Protein AF-A0A397F9E4-F1 (afdb_monomer)

Mean predicted aligned error: 19.77 Å

pLDDT: mean 73.29, std 16.01, range [45.31, 95.25]

Sequence (133 aa):
KPFRGYYSRPFDDEIPEADEASDELSIDCLPSSSFVERVSFPDVDVAYSSTSSPIFRVVDLRRLPNSREKEYLVEHADGLKYWMADSKQAAYRAFVDDFETSRRMDMGLPPLRRSKRYKDLDVEPQTLVHSQF

Solvent-accessible surface area (backbone atoms only — not comparable to full-atom values): 9228 Å² total; per-residue (Å²): 134,84,87,88,75,82,86,78,76,94,66,79,92,72,74,76,82,73,76,82,74,79,76,71,80,50,77,83,77,52,61,97,85,64,86,77,79,85,83,78,76,74,96,64,85,76,72,80,66,85,67,73,63,57,80,66,45,56,78,48,77,48,70,48,94,92,42,97,55,45,30,36,31,36,30,26,70,82,70,50,71,45,82,40,53,58,90,64,31,88,86,47,45,67,44,48,52,52,44,56,22,51,58,26,47,77,70,75,39,79,64,75,82,77,66,84,88,60,70,84,75,76,69,74,80,77,81,80,78,83,80,80,132

Radius of gyration: 30.89 Å; Cα contacts (8 Å, |Δi|>4): 86; chains: 1; bounding box: 65×69×65 Å

Secondary structure (DSSP, 8-state):
----------S-S-------------GGGS-TT---------S-----------EEEEEEEEE-TT-SSEEEEEEETTS-EEEEEGGGGGGTHHHHHHHHHHHHHHTTPPPP---GGGGGG------------

Organism: Aphanomyces astaci (NCBI:txid112090)

Structure (mmCIF, N/CA/C/O backbone):
data_AF-A0A397F9E4-F1
#
_entry.id   AF-A0A397F9E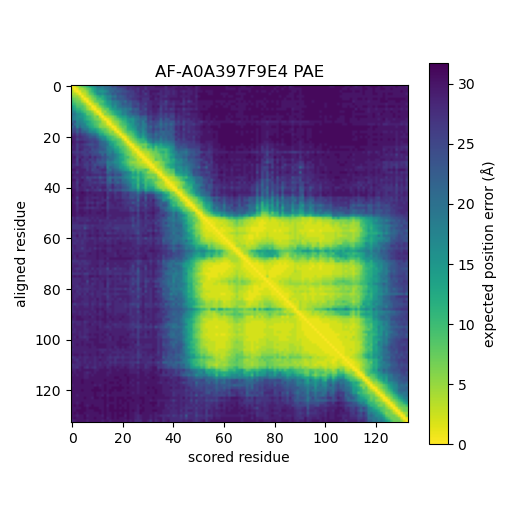4-F1
#
loop_
_atom_site.group_PDB
_atom_site.id
_atom_site.type_symbol
_atom_site.label_atom_id
_atom_site.label_alt_id
_atom_site.label_comp_id
_atom_site.label_asym_id
_atom_site.label_entity_id
_atom_site.label_seq_id
_atom_site.pdbx_PDB_ins_code
_atom_site.Cartn_x
_atom_site.Cartn_y
_atom_site.Cartn_z
_atom_site.occupancy
_atom_site.B_iso_or_equiv
_atom_site.auth_seq_id
_atom_site.auth_comp_id
_atom_site.auth_asym_id
_atom_site.auth_atom_id
_atom_site.pdbx_PDB_model_num
ATOM 1 N N . LYS A 1 1 ? 44.978 37.518 -14.825 1.00 53.22 1 LYS A N 1
ATOM 2 C CA . LYS A 1 1 ? 45.455 37.176 -16.189 1.00 53.22 1 LYS A CA 1
ATOM 3 C C . LYS A 1 1 ? 44.447 36.209 -16.793 1.00 53.22 1 LYS A C 1
ATOM 5 O O . LYS A 1 1 ? 44.353 35.112 -16.257 1.00 53.22 1 LYS A O 1
ATOM 10 N N . PRO A 1 2 ? 43.644 36.603 -17.793 1.00 59.59 2 PRO A N 1
ATOM 11 C CA . PRO A 1 2 ? 42.760 35.654 -18.455 1.00 59.59 2 PRO A CA 1
ATOM 12 C C . PRO A 1 2 ? 43.580 34.715 -19.349 1.00 59.59 2 PRO A C 1
ATOM 14 O O . PRO A 1 2 ? 44.587 35.120 -19.935 1.00 59.59 2 PRO A O 1
ATOM 17 N N . PHE A 1 3 ? 43.169 33.452 -19.397 1.00 62.47 3 PHE A N 1
ATOM 18 C CA . PHE A 1 3 ? 43.767 32.421 -20.237 1.00 62.47 3 PHE A CA 1
ATOM 19 C C . PHE A 1 3 ? 43.545 32.757 -21.720 1.00 62.47 3 PHE A C 1
ATOM 21 O O . PHE A 1 3 ? 42.428 33.064 -22.128 1.00 62.47 3 PHE A O 1
ATOM 28 N N . ARG A 1 4 ? 44.620 32.716 -22.518 1.00 61.25 4 ARG A N 1
ATOM 29 C CA . ARG A 1 4 ? 44.619 32.947 -23.972 1.00 61.25 4 ARG A CA 1
ATOM 30 C C . ARG A 1 4 ? 45.194 31.714 -24.667 1.00 61.25 4 ARG A C 1
ATOM 32 O O . ARG A 1 4 ? 46.277 31.771 -25.238 1.00 61.25 4 ARG A O 1
ATOM 39 N N . GLY A 1 5 ? 44.508 30.586 -24.530 1.00 69.06 5 GLY A N 1
ATOM 40 C CA . GLY A 1 5 ? 44.824 29.359 -25.255 1.00 69.06 5 GLY A CA 1
ATOM 41 C C . GLY A 1 5 ? 43.744 29.064 -26.287 1.00 69.06 5 GLY A C 1
ATOM 42 O O . GLY A 1 5 ? 42.557 29.192 -25.992 1.00 69.06 5 GLY A O 1
ATOM 43 N N . TYR A 1 6 ? 44.162 28.681 -27.489 1.00 68.06 6 TYR A N 1
ATOM 44 C CA . TYR A 1 6 ? 43.286 28.053 -28.470 1.00 68.06 6 TYR A CA 1
ATOM 45 C C . TYR A 1 6 ? 43.157 26.569 -28.111 1.00 68.06 6 TYR A C 1
ATOM 47 O O . TYR A 1 6 ? 44.158 25.925 -27.798 1.00 68.06 6 TYR A O 1
ATOM 55 N N . TYR A 1 7 ? 41.939 26.028 -28.131 1.00 60.69 7 TYR A N 1
ATOM 56 C CA . TYR A 1 7 ? 41.729 24.588 -28.001 1.00 60.69 7 TYR A CA 1
ATOM 57 C C . TYR A 1 7 ? 42.053 23.925 -29.341 1.00 60.69 7 TYR A C 1
ATOM 59 O O . TYR A 1 7 ? 41.200 23.863 -30.223 1.00 60.69 7 TYR A O 1
ATOM 67 N N . SER A 1 8 ? 43.282 23.439 -29.504 1.00 65.25 8 SER A N 1
ATOM 68 C CA . SER A 1 8 ? 43.601 22.495 -30.576 1.00 65.25 8 SER A CA 1
ATOM 69 C C . SER A 1 8 ? 42.974 21.150 -30.213 1.00 65.25 8 SER A C 1
ATOM 71 O O . SER A 1 8 ? 43.369 20.533 -29.223 1.00 65.25 8 SER A O 1
ATOM 73 N N . ARG A 1 9 ? 41.961 20.711 -30.967 1.00 63.09 9 ARG A N 1
ATOM 74 C CA . ARG A 1 9 ? 41.467 19.332 -30.873 1.00 63.09 9 ARG A CA 1
ATOM 75 C C . ARG A 1 9 ? 42.543 18.412 -31.469 1.00 63.09 9 ARG A C 1
ATOM 77 O O . ARG A 1 9 ? 43.033 18.731 -32.547 1.00 63.09 9 ARG A O 1
ATOM 84 N N . PRO A 1 10 ? 42.968 17.344 -30.777 1.00 65.06 10 PRO A N 1
ATOM 85 C CA . PRO A 1 10 ? 44.163 16.588 -31.150 1.00 65.06 10 PRO A CA 1
ATOM 86 C C . PRO A 1 10 ? 43.892 15.421 -32.114 1.00 65.06 10 PRO A C 1
ATOM 88 O O . PRO A 1 10 ? 44.761 14.570 -32.262 1.00 65.06 10 PRO A O 1
ATOM 91 N N . PHE A 1 11 ? 42.715 15.347 -32.735 1.00 62.41 11 PHE A N 1
ATOM 92 C CA . PHE A 1 11 ? 42.362 14.244 -33.625 1.00 62.41 11 PHE A CA 1
ATOM 93 C C . PHE A 1 11 ? 41.862 14.790 -34.956 1.00 62.41 11 PHE A C 1
ATOM 95 O O . PHE A 1 11 ? 41.064 15.728 -34.970 1.00 62.41 11 PHE A O 1
ATOM 102 N N . ASP A 1 12 ? 42.363 14.202 -36.039 1.00 64.56 12 ASP A N 1
ATOM 103 C CA . ASP A 1 12 ? 41.862 14.408 -37.390 1.00 64.56 12 ASP A CA 1
ATOM 104 C C . ASP A 1 12 ? 40.431 13.852 -37.483 1.00 64.56 12 ASP A C 1
ATOM 106 O O . ASP A 1 12 ? 40.168 12.730 -37.051 1.00 64.56 12 ASP A O 1
ATOM 110 N N . ASP A 1 13 ? 39.502 14.635 -38.043 1.00 62.38 13 ASP A N 1
ATOM 111 C CA . ASP A 1 13 ? 38.099 14.241 -38.287 1.00 62.38 13 ASP A CA 1
ATOM 112 C C . ASP A 1 13 ? 37.964 13.221 -39.446 1.00 62.38 13 ASP A C 1
ATOM 114 O O . ASP A 1 13 ? 36.866 12.944 -39.930 1.00 62.38 13 ASP A O 1
ATOM 118 N N . GLU A 1 14 ? 39.079 12.662 -39.920 1.00 65.25 14 GLU A N 1
ATOM 119 C CA . GLU A 1 14 ? 39.122 11.712 -41.025 1.00 65.25 14 GLU A CA 1
ATOM 120 C C . GLU A 1 14 ? 38.954 10.288 -40.479 1.00 65.25 14 GLU A C 1
ATOM 122 O O . GLU A 1 14 ? 39.895 9.622 -40.046 1.00 65.25 14 GLU A O 1
ATOM 127 N N . ILE A 1 15 ? 37.702 9.836 -40.446 1.00 65.31 15 ILE A N 1
ATOM 128 C CA . ILE A 1 15 ? 37.367 8.434 -40.203 1.00 65.31 15 ILE A CA 1
ATOM 129 C C . ILE A 1 15 ? 37.775 7.674 -41.475 1.00 65.31 15 ILE A C 1
ATOM 131 O O . ILE A 1 15 ? 37.254 8.012 -42.539 1.00 65.31 15 ILE A O 1
ATOM 135 N N . PRO A 1 16 ? 38.687 6.684 -41.420 1.00 63.38 16 PRO A N 1
ATOM 136 C CA . PRO A 1 16 ? 38.985 5.878 -42.598 1.00 63.38 16 PRO A CA 1
ATOM 137 C C . PRO A 1 16 ? 37.692 5.203 -43.062 1.00 63.38 16 PRO A C 1
ATOM 139 O O . PRO A 1 16 ? 36.982 4.621 -42.236 1.00 63.38 16 PRO A O 1
ATOM 142 N N . GLU A 1 17 ? 37.377 5.297 -44.359 1.00 64.19 17 GLU A N 1
ATOM 143 C CA . GLU A 1 17 ? 36.324 4.474 -44.953 1.00 64.19 17 GLU A CA 1
ATOM 144 C C . GLU A 1 17 ? 36.662 3.023 -44.623 1.00 64.19 17 GLU A C 1
ATOM 146 O O . GLU A 1 17 ? 37.691 2.489 -45.042 1.00 64.19 17 GLU A O 1
ATOM 151 N N . ALA A 1 18 ? 35.833 2.412 -43.780 1.00 60.91 18 ALA A N 1
ATOM 152 C CA . ALA A 1 18 ? 35.864 0.980 -43.626 1.00 60.91 18 ALA A CA 1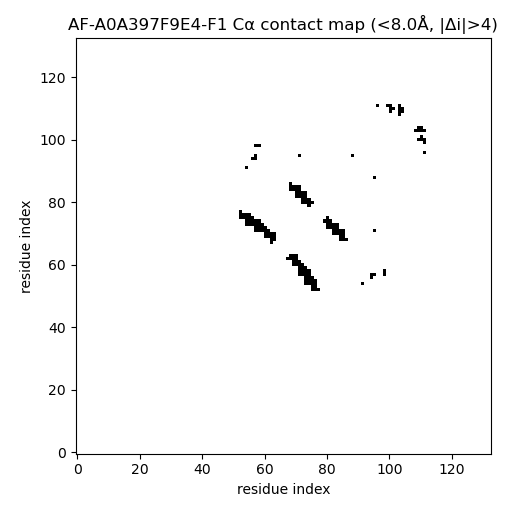
ATOM 153 C C . ALA A 1 18 ? 35.453 0.432 -44.988 1.00 60.91 18 ALA A C 1
ATOM 155 O O . ALA A 1 18 ? 34.299 0.596 -45.383 1.00 60.91 18 ALA A O 1
ATOM 156 N N . ASP A 1 19 ? 36.400 -0.171 -45.709 1.00 58.62 19 ASP A N 1
ATOM 157 C CA . ASP A 1 19 ? 36.050 -1.069 -46.797 1.00 58.62 19 ASP A CA 1
ATOM 158 C C . ASP A 1 19 ? 34.994 -2.013 -46.225 1.00 58.62 19 ASP A C 1
ATOM 160 O O . ASP A 1 19 ? 35.253 -2.730 -45.251 1.00 58.62 19 ASP A O 1
ATOM 164 N N . GLU A 1 20 ? 33.786 -1.964 -46.787 1.00 59.72 20 GLU A N 1
ATOM 165 C CA . GLU A 1 20 ? 32.753 -2.960 -46.550 1.00 59.72 20 GLU A CA 1
ATOM 166 C C . GLU A 1 20 ? 33.262 -4.281 -47.137 1.00 59.72 20 GLU A C 1
ATOM 168 O O . GLU A 1 20 ? 32.827 -4.753 -48.187 1.00 59.72 20 GLU A O 1
ATOM 173 N N . ALA A 1 21 ? 34.230 -4.895 -46.459 1.00 56.59 21 ALA A N 1
ATOM 174 C CA . ALA A 1 21 ? 34.442 -6.316 -46.529 1.00 56.59 21 ALA A CA 1
ATOM 175 C C . ALA A 1 21 ? 33.180 -6.922 -45.926 1.00 56.59 21 ALA A C 1
ATOM 177 O O . ALA A 1 21 ? 33.081 -7.168 -44.723 1.00 56.59 21 ALA A O 1
ATOM 178 N N . SER A 1 22 ? 32.185 -7.097 -46.793 1.00 56.09 22 SER A N 1
ATOM 179 C CA . SER A 1 22 ? 31.103 -8.039 -46.602 1.00 56.09 22 SER A CA 1
ATOM 180 C C . SER A 1 22 ? 31.742 -9.425 -46.542 1.00 56.09 22 SER A C 1
ATOM 182 O O . SER A 1 22 ? 31.749 -10.188 -47.504 1.00 56.09 22 SER A O 1
ATOM 184 N N . ASP A 1 23 ? 32.365 -9.727 -45.404 1.00 58.84 23 ASP A N 1
ATOM 185 C CA . ASP A 1 23 ? 32.660 -11.086 -44.984 1.00 58.84 23 ASP A CA 1
ATOM 186 C C . ASP A 1 23 ? 31.344 -11.635 -44.424 1.00 58.84 23 ASP A C 1
ATOM 188 O O . ASP A 1 23 ? 31.171 -11.896 -43.232 1.00 58.84 23 ASP A O 1
ATOM 192 N N . GLU A 1 24 ? 30.341 -11.702 -45.306 1.00 59.66 24 GLU A N 1
ATOM 193 C CA . GLU A 1 24 ? 29.157 -12.508 -45.092 1.00 59.66 24 GLU A CA 1
ATOM 194 C C . GLU A 1 24 ? 29.662 -13.942 -44.971 1.00 59.66 24 GLU A C 1
ATOM 196 O O . GLU A 1 24 ? 29.877 -14.635 -45.966 1.00 59.66 24 GLU A O 1
ATOM 201 N N . LEU A 1 25 ? 29.900 -14.373 -43.730 1.00 60.62 25 LEU A N 1
ATOM 202 C CA . LEU A 1 25 ? 30.158 -15.763 -43.386 1.00 60.62 25 LEU A CA 1
ATOM 203 C C . LEU A 1 25 ? 28.908 -16.563 -43.758 1.00 60.62 25 LEU A C 1
ATOM 205 O O . LEU A 1 25 ? 28.018 -16.807 -42.940 1.00 60.62 25 LEU A O 1
ATOM 209 N N . SER A 1 26 ? 28.815 -16.904 -45.041 1.00 60.56 26 SER A N 1
ATOM 210 C CA . SER A 1 26 ? 27.729 -17.685 -45.598 1.00 60.56 26 SER A CA 1
ATOM 211 C C . SER A 1 26 ? 27.700 -19.032 -44.888 1.00 60.56 26 SER A C 1
ATOM 213 O O . SER A 1 26 ? 28.734 -19.597 -44.522 1.00 60.56 26 SER A O 1
ATOM 215 N N . ILE A 1 27 ? 26.500 -19.557 -44.666 1.00 61.09 27 ILE A N 1
ATOM 216 C CA . ILE A 1 27 ? 26.316 -20.816 -43.938 1.00 61.09 27 ILE A CA 1
ATOM 217 C C . ILE A 1 27 ? 27.027 -22.001 -44.618 1.00 61.09 27 ILE A C 1
ATOM 219 O O . ILE A 1 27 ? 27.335 -22.995 -43.964 1.00 61.09 27 ILE A O 1
ATOM 223 N N . ASP A 1 28 ? 27.350 -21.853 -45.903 1.00 64.06 28 ASP A N 1
ATOM 224 C CA . ASP A 1 28 ? 28.095 -22.811 -46.719 1.00 64.06 28 ASP A CA 1
ATOM 225 C C . ASP A 1 28 ? 29.584 -22.902 -46.335 1.00 64.06 28 ASP A C 1
ATOM 227 O O . ASP A 1 28 ? 30.257 -23.873 -46.679 1.00 64.06 28 ASP A O 1
ATOM 231 N N . CYS A 1 29 ? 30.101 -21.926 -45.581 1.00 65.38 29 CYS A N 1
ATOM 232 C CA . CYS A 1 29 ? 31.451 -21.947 -45.016 1.00 65.38 29 CYS A CA 1
ATOM 233 C C . CYS A 1 29 ? 31.549 -22.782 -43.725 1.00 65.38 29 CYS A C 1
ATOM 235 O O . CYS A 1 29 ? 32.648 -22.967 -43.197 1.00 65.38 29 CYS A O 1
ATOM 237 N N . LEU A 1 30 ? 30.429 -23.285 -43.191 1.00 65.69 30 LEU A N 1
ATOM 238 C CA . LEU A 1 30 ? 30.444 -24.158 -42.021 1.00 65.69 30 LEU A CA 1
ATOM 239 C C . LEU A 1 30 ? 30.800 -25.597 -42.429 1.00 65.69 30 LEU A C 1
ATOM 241 O O . LEU A 1 30 ? 30.325 -26.096 -43.450 1.00 65.69 30 LEU A O 1
ATOM 245 N N . PRO A 1 31 ? 31.607 -26.318 -41.632 1.00 67.56 31 PRO A N 1
ATOM 246 C CA . PRO A 1 31 ? 31.908 -27.715 -41.921 1.00 67.56 31 PRO A CA 1
ATOM 247 C C . PRO A 1 31 ? 30.613 -28.539 -41.932 1.00 67.56 31 PRO A C 1
ATOM 249 O O . PRO A 1 31 ? 29.759 -28.354 -41.069 1.00 67.56 31 PRO A O 1
ATOM 252 N N . SER A 1 32 ? 30.480 -29.509 -42.844 1.00 64.00 32 SER A N 1
ATOM 253 C CA . SER A 1 32 ? 29.251 -30.316 -43.017 1.00 64.00 32 SER A CA 1
ATOM 254 C C . SER A 1 32 ? 28.835 -31.144 -41.784 1.00 64.00 32 SER A C 1
ATOM 256 O O . SER A 1 32 ? 27.771 -31.751 -41.780 1.00 64.00 32 SER A O 1
ATOM 258 N N . SER A 1 33 ? 29.670 -31.178 -40.738 1.00 61.84 33 SER A N 1
ATOM 259 C CA . SER A 1 33 ? 29.386 -31.782 -39.428 1.00 61.84 33 SER A CA 1
ATOM 260 C C . SER A 1 33 ? 28.809 -30.785 -38.404 1.00 61.84 33 SER A C 1
ATOM 262 O O . SER A 1 33 ? 28.589 -31.151 -37.248 1.00 61.84 33 SER A O 1
ATOM 264 N N . SER A 1 34 ? 28.607 -29.525 -38.789 1.00 58.53 34 SER A N 1
ATOM 265 C CA . SER A 1 34 ? 28.079 -28.463 -37.938 1.00 58.53 34 SER A CA 1
ATOM 266 C C . SER A 1 34 ? 26.553 -28.563 -37.861 1.00 58.53 34 SER A C 1
ATOM 268 O O . SER A 1 34 ? 25.838 -28.102 -38.748 1.00 58.53 34 SER A O 1
ATOM 270 N N . PHE A 1 35 ? 26.033 -29.192 -36.805 1.00 62.66 35 PHE A N 1
ATOM 271 C CA . PHE A 1 35 ? 24.609 -29.132 -36.469 1.00 62.66 35 PHE A CA 1
ATOM 272 C C . PHE A 1 35 ? 24.293 -27.754 -35.872 1.00 62.66 35 PHE A C 1
ATOM 274 O O . PHE A 1 35 ? 24.290 -27.584 -34.655 1.00 62.66 35 PHE A O 1
ATOM 281 N N . VAL A 1 36 ? 24.054 -26.755 -36.724 1.00 61.00 36 VAL A N 1
ATOM 282 C CA . VAL A 1 36 ? 23.523 -25.456 -36.285 1.00 61.00 36 VAL A CA 1
ATOM 283 C C . VAL A 1 36 ? 22.011 -25.479 -36.439 1.00 61.00 36 VAL A C 1
ATOM 285 O O . VAL A 1 36 ? 21.466 -25.251 -37.518 1.00 61.00 36 VAL A O 1
ATOM 288 N N . GLU A 1 37 ? 21.323 -25.779 -35.343 1.00 68.06 37 GLU A N 1
ATOM 289 C CA . GLU A 1 37 ? 19.881 -25.580 -35.242 1.00 68.06 37 GLU A CA 1
ATOM 290 C C . GLU A 1 37 ? 19.591 -24.073 -35.163 1.00 68.06 37 GLU A C 1
ATOM 292 O O . GLU A 1 37 ? 20.077 -23.371 -34.274 1.00 68.06 37 GLU A O 1
ATOM 297 N N . ARG A 1 38 ? 18.818 -23.548 -36.122 1.00 64.94 38 ARG A N 1
ATOM 298 C CA . ARG A 1 38 ? 18.386 -22.144 -36.119 1.00 64.94 38 ARG A CA 1
ATOM 299 C C . ARG A 1 38 ? 17.293 -21.963 -35.063 1.00 64.94 38 ARG A C 1
ATOM 301 O O . ARG A 1 38 ? 16.124 -22.203 -35.344 1.00 64.94 38 ARG A O 1
ATOM 308 N N . VAL A 1 39 ? 17.665 -21.511 -33.868 1.00 63.59 39 VAL A N 1
ATOM 309 C CA . VAL A 1 39 ? 16.703 -21.078 -32.844 1.00 63.59 39 VAL A CA 1
ATOM 310 C C . VAL A 1 39 ? 16.214 -19.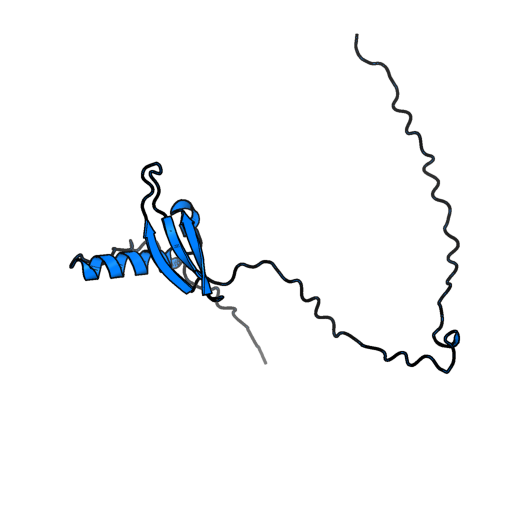675 -33.206 1.00 63.59 39 VAL A C 1
ATOM 312 O O . VAL A 1 39 ? 16.926 -18.691 -33.018 1.00 63.59 39 VAL A O 1
ATOM 315 N N . SER A 1 40 ? 15.010 -19.570 -33.770 1.00 60.72 40 SER A N 1
ATOM 316 C CA . SER A 1 40 ? 14.335 -18.282 -33.946 1.00 60.72 40 SER A CA 1
ATOM 317 C C . SER A 1 40 ? 13.595 -17.932 -32.661 1.00 60.72 40 SER A C 1
ATOM 319 O O . SER A 1 40 ? 12.584 -18.559 -32.338 1.00 60.72 40 SER A O 1
ATOM 321 N N . PHE A 1 41 ? 14.079 -16.928 -31.938 1.00 62.78 41 PHE A N 1
ATOM 322 C CA . PHE A 1 41 ? 13.274 -16.296 -30.903 1.00 62.78 41 PHE A CA 1
ATOM 323 C C . PHE A 1 41 ? 12.212 -15.444 -31.612 1.00 62.78 41 PHE A C 1
ATOM 325 O O . PHE A 1 41 ? 12.586 -14.567 -32.394 1.00 62.78 41 PHE A O 1
ATOM 332 N N . PRO A 1 42 ? 10.904 -15.707 -31.432 1.00 67.06 42 PRO A N 1
ATOM 333 C CA . PRO A 1 42 ? 9.908 -14.717 -31.806 1.00 67.06 42 PRO A CA 1
ATOM 334 C C . PRO A 1 42 ? 10.213 -13.473 -30.979 1.00 67.06 42 PRO A C 1
ATOM 336 O O . PRO A 1 42 ? 10.487 -13.603 -29.788 1.00 67.06 42 PRO A O 1
ATOM 339 N N . ASP A 1 43 ? 10.223 -12.317 -31.630 1.00 60.12 43 ASP A N 1
ATOM 340 C CA . ASP A 1 43 ? 10.505 -11.013 -31.040 1.00 60.12 43 ASP A CA 1
ATOM 341 C C . ASP A 1 43 ? 9.623 -10.776 -29.801 1.00 60.12 43 ASP A C 1
ATOM 343 O O . ASP A 1 43 ? 8.476 -10.338 -29.864 1.00 60.12 43 ASP A O 1
ATOM 347 N N . VAL A 1 44 ? 10.149 -11.200 -28.661 1.00 59.62 44 VAL A N 1
ATOM 348 C CA . VAL A 1 44 ? 9.672 -10.928 -27.319 1.00 59.62 44 VAL A CA 1
ATOM 349 C C . VAL A 1 44 ? 10.947 -10.578 -26.581 1.00 59.62 44 VAL A C 1
ATOM 351 O O . VAL A 1 44 ? 11.487 -11.381 -25.819 1.00 59.62 44 VAL A O 1
ATOM 354 N N . ASP A 1 45 ? 11.462 -9.384 -26.860 1.00 55.22 45 ASP A N 1
ATOM 355 C CA . ASP A 1 45 ? 12.320 -8.680 -25.921 1.00 55.22 45 ASP A CA 1
ATOM 356 C C . ASP A 1 45 ? 11.583 -8.651 -24.573 1.00 55.22 45 ASP A C 1
ATOM 358 O O . ASP A 1 45 ? 10.763 -7.776 -24.283 1.00 55.22 45 ASP A O 1
ATOM 362 N N . VAL A 1 46 ? 11.827 -9.662 -23.735 1.00 61.41 46 VAL A N 1
ATOM 363 C CA . VAL A 1 46 ? 11.427 -9.637 -22.334 1.00 61.41 46 VAL A CA 1
ATOM 364 C C . VAL A 1 46 ? 12.416 -8.706 -21.659 1.00 61.41 46 VAL A C 1
ATOM 366 O O . VAL A 1 46 ? 13.398 -9.118 -21.041 1.00 61.41 46 VAL A O 1
ATOM 369 N N . ALA A 1 47 ? 12.154 -7.409 -21.782 1.00 59.78 47 ALA A N 1
ATOM 370 C CA . ALA A 1 47 ? 12.663 -6.466 -20.818 1.00 59.78 47 ALA A CA 1
ATOM 371 C C . ALA A 1 47 ? 12.060 -6.877 -19.471 1.00 59.78 47 ALA A C 1
ATOM 373 O O . ALA A 1 47 ? 10.858 -6.732 -19.245 1.00 59.78 47 ALA A O 1
ATOM 374 N N . TYR A 1 48 ? 12.888 -7.403 -18.567 1.00 48.38 48 TYR A N 1
ATOM 375 C CA . TYR A 1 48 ? 12.548 -7.423 -17.151 1.00 48.38 48 TYR A CA 1
ATOM 376 C C . TYR A 1 48 ? 12.480 -5.965 -16.706 1.00 48.38 48 TYR A C 1
ATOM 378 O O . TYR A 1 48 ? 13.448 -5.404 -16.192 1.00 48.38 48 TYR A O 1
ATOM 386 N N . SER A 1 49 ? 11.345 -5.312 -16.954 1.00 55.53 49 SER A N 1
ATOM 387 C CA . SER A 1 49 ? 11.045 -4.070 -16.280 1.00 55.53 49 SER A CA 1
ATOM 388 C C . SER A 1 49 ? 11.065 -4.415 -14.802 1.00 55.53 49 SER A C 1
ATOM 390 O O . SER A 1 49 ? 10.311 -5.276 -14.348 1.00 55.53 49 SER A O 1
ATOM 392 N N . SER A 1 50 ? 11.936 -3.766 -14.041 1.00 56.16 50 SER A N 1
ATOM 393 C CA . SER A 1 50 ? 11.977 -3.829 -12.580 1.00 56.16 50 SER A CA 1
ATOM 394 C C . SER A 1 50 ? 10.736 -3.170 -11.955 1.00 56.16 50 SER A C 1
ATOM 396 O O . SER A 1 50 ? 10.816 -2.483 -10.938 1.00 56.16 50 SER A O 1
ATOM 398 N N . THR A 1 51 ? 9.570 -3.346 -12.579 1.00 56.34 51 THR A N 1
ATOM 399 C CA . THR A 1 51 ? 8.269 -3.004 -12.035 1.00 56.34 51 THR A CA 1
ATOM 400 C C . THR A 1 51 ? 8.125 -3.788 -10.747 1.00 56.34 51 THR A C 1
ATOM 402 O O . THR A 1 51 ? 8.057 -5.017 -10.773 1.00 56.34 51 THR A O 1
ATOM 405 N N . SER A 1 52 ? 8.140 -3.083 -9.615 1.00 71.31 52 SER A N 1
ATOM 406 C CA . SER A 1 52 ? 7.882 -3.711 -8.327 1.00 71.31 52 SER A CA 1
ATOM 407 C C . SER A 1 52 ? 6.549 -4.443 -8.412 1.00 71.31 52 SER A C 1
ATOM 409 O O . SER A 1 52 ? 5.571 -3.853 -8.883 1.00 71.31 52 SER A O 1
ATOM 411 N N . SER A 1 53 ? 6.509 -5.691 -7.952 1.00 83.12 53 SER A N 1
ATOM 412 C CA . SER A 1 53 ? 5.282 -6.480 -7.850 1.00 83.12 53 SER A CA 1
ATOM 413 C C . SER A 1 53 ? 4.148 -5.637 -7.255 1.00 83.12 53 SER A C 1
ATOM 415 O O . SER A 1 53 ? 4.408 -4.802 -6.381 1.00 83.12 53 SER A O 1
ATOM 417 N N . PRO A 1 54 ? 2.892 -5.803 -7.698 1.00 87.12 54 PRO A N 1
ATOM 418 C CA . PRO A 1 54 ? 1.793 -5.004 -7.175 1.00 87.12 54 PRO A CA 1
ATOM 419 C C . PRO A 1 54 ? 1.628 -5.230 -5.670 1.00 87.12 54 PRO A C 1
ATOM 421 O O . PRO A 1 54 ? 1.966 -6.288 -5.131 1.00 87.12 54 PRO A O 1
ATOM 424 N N . ILE A 1 55 ? 1.112 -4.214 -4.986 1.00 90.00 55 ILE A N 1
ATOM 425 C CA . ILE A 1 55 ? 0.860 -4.278 -3.547 1.00 90.00 55 ILE A CA 1
ATOM 426 C C . ILE A 1 55 ? -0.353 -5.173 -3.296 1.00 90.00 55 ILE A C 1
ATOM 428 O O . ILE A 1 55 ? -1.397 -5.004 -3.920 1.00 90.00 55 ILE A O 1
ATOM 432 N N . PHE A 1 56 ? -0.198 -6.123 -2.377 1.00 91.88 56 PHE A N 1
ATOM 433 C CA . PHE A 1 56 ? -1.243 -7.056 -1.974 1.00 91.88 56 PHE A CA 1
ATOM 434 C C . PHE A 1 56 ? -2.034 -6.526 -0.772 1.00 91.88 56 PHE A C 1
ATOM 436 O O . PHE A 1 56 ? -3.261 -6.480 -0.820 1.00 91.88 56 PHE A O 1
ATOM 443 N N . ARG A 1 57 ? -1.350 -6.108 0.307 1.00 92.62 57 ARG A N 1
ATOM 444 C CA . ARG A 1 57 ? -1.987 -5.505 1.496 1.00 92.62 57 ARG A CA 1
ATOM 445 C C . ARG A 1 57 ? -0.992 -4.806 2.420 1.00 92.62 57 ARG A C 1
ATOM 447 O O . ARG A 1 57 ? 0.215 -5.024 2.343 1.00 92.62 57 ARG A O 1
ATOM 454 N N . VAL A 1 58 ? -1.521 -4.034 3.367 1.00 94.75 58 VAL A N 1
ATOM 455 C CA . VAL A 1 58 ? -0.773 -3.546 4.534 1.00 94.75 58 VAL A CA 1
ATOM 456 C C . VAL A 1 58 ? -0.951 -4.532 5.686 1.00 94.75 58 VAL A C 1
ATOM 458 O O . VAL A 1 58 ? -2.072 -4.905 6.025 1.00 94.75 58 VAL A O 1
ATOM 461 N N . VAL A 1 59 ? 0.162 -4.972 6.266 1.00 95.06 59 VAL A N 1
ATOM 462 C CA . VAL A 1 59 ? 0.207 -6.015 7.301 1.00 95.06 59 VAL A CA 1
ATOM 463 C C . VAL A 1 59 ? 0.342 -5.418 8.695 1.00 95.06 59 VAL A C 1
ATOM 465 O O . VAL A 1 59 ? -0.270 -5.914 9.636 1.00 95.06 59 VAL A O 1
ATOM 468 N N . ASP A 1 60 ? 1.155 -4.373 8.837 1.00 95.25 60 ASP A N 1
ATOM 469 C CA . ASP A 1 60 ? 1.500 -3.822 10.145 1.00 95.25 60 ASP A CA 1
ATOM 470 C C . ASP A 1 60 ? 1.824 -2.325 10.072 1.00 95.25 60 ASP A C 1
ATOM 472 O O . ASP A 1 60 ? 2.035 -1.758 8.997 1.00 95.25 60 ASP A O 1
ATOM 476 N N . LEU A 1 61 ? 1.868 -1.684 11.237 1.00 94.00 61 LEU A N 1
ATOM 477 C CA . LEU A 1 61 ? 2.144 -0.271 11.424 1.00 94.00 61 LEU A CA 1
ATOM 478 C C . LEU A 1 61 ? 3.092 -0.062 12.601 1.00 94.00 61 LEU A C 1
ATOM 480 O O . LEU A 1 61 ? 2.762 -0.379 13.744 1.00 94.00 61 LEU A O 1
ATOM 484 N N . ARG A 1 62 ? 4.211 0.620 12.350 1.00 93.88 62 ARG A N 1
ATOM 485 C CA . ARG A 1 62 ? 5.137 1.055 13.400 1.00 93.88 62 ARG A CA 1
ATOM 486 C C . ARG A 1 62 ? 5.331 2.564 13.403 1.00 93.88 62 ARG A C 1
ATOM 488 O O . ARG A 1 62 ? 5.192 3.244 12.388 1.00 93.88 62 ARG A O 1
ATOM 495 N N . ARG A 1 63 ? 5.682 3.096 14.573 1.00 91.19 63 ARG A N 1
ATOM 496 C CA . ARG A 1 63 ? 6.175 4.470 14.737 1.00 91.19 63 ARG A CA 1
ATOM 497 C C . ARG A 1 63 ? 7.590 4.397 15.273 1.00 91.19 63 ARG A C 1
ATOM 499 O O . ARG A 1 63 ? 7.797 3.855 16.356 1.00 91.19 63 ARG A O 1
ATOM 506 N N . LEU A 1 64 ? 8.552 4.910 14.513 1.00 86.62 64 LEU A N 1
ATOM 507 C CA . LEU A 1 64 ? 9.934 4.966 14.975 1.00 86.62 64 LEU A CA 1
ATOM 508 C C . LEU A 1 64 ? 10.070 6.065 16.039 1.00 86.62 64 LEU A C 1
ATOM 510 O O . LEU A 1 64 ? 9.545 7.155 15.839 1.00 86.62 64 LEU A O 1
ATOM 514 N N . PRO A 1 65 ? 10.806 5.835 17.139 1.00 83.38 65 PRO A N 1
ATOM 515 C CA . PRO A 1 65 ? 10.962 6.829 18.206 1.00 83.38 65 PRO A CA 1
ATOM 516 C C . PRO A 1 65 ? 11.635 8.125 17.726 1.00 83.38 65 PRO A C 1
ATOM 518 O O . PRO A 1 65 ? 11.356 9.196 18.255 1.00 83.38 65 PRO A O 1
ATOM 521 N N . ASN A 1 66 ? 12.469 8.033 16.686 1.00 82.38 66 ASN A N 1
ATOM 522 C CA . ASN A 1 66 ? 13.212 9.160 16.117 1.00 82.38 66 ASN A CA 1
ATOM 523 C C . ASN A 1 66 ? 12.569 9.728 14.842 1.00 82.38 66 ASN A C 1
ATOM 525 O O . ASN A 1 66 ? 13.128 10.637 14.233 1.00 82.38 66 ASN A O 1
ATOM 529 N N . SER A 1 67 ? 11.421 9.191 14.415 1.00 79.75 67 SER A N 1
ATOM 530 C CA . SER A 1 67 ? 10.706 9.667 13.233 1.00 79.75 67 SER A CA 1
ATOM 531 C C . SER A 1 67 ? 9.323 10.159 13.627 1.00 79.75 67 SER A C 1
ATOM 533 O O . SER A 1 67 ? 8.568 9.483 14.321 1.00 79.75 67 SER A O 1
ATOM 535 N N . ARG A 1 68 ? 8.959 11.348 13.146 1.00 82.38 68 ARG A N 1
ATOM 536 C CA . ARG A 1 68 ? 7.580 11.843 13.261 1.00 82.38 68 ARG A CA 1
ATOM 537 C C . ARG A 1 68 ? 6.622 11.041 12.374 1.00 82.38 68 ARG A C 1
ATOM 539 O O . ARG A 1 68 ? 5.410 11.071 12.580 1.00 82.38 68 ARG A O 1
ATOM 546 N N . GLU A 1 69 ? 7.170 10.356 11.382 1.00 88.56 69 GLU A N 1
ATOM 547 C CA . GLU A 1 69 ? 6.436 9.640 10.360 1.00 88.56 69 GLU A CA 1
ATOM 548 C C . GLU A 1 69 ? 6.151 8.196 10.782 1.00 88.56 69 GLU A C 1
ATOM 550 O O . GLU A 1 69 ? 6.961 7.539 11.441 1.00 88.56 69 GLU A O 1
ATOM 555 N N . LYS A 1 70 ? 4.968 7.705 10.411 1.00 90.88 70 LYS A N 1
ATOM 556 C CA . LYS A 1 70 ? 4.608 6.301 10.583 1.00 90.88 70 LYS A CA 1
ATOM 557 C C . LYS A 1 70 ? 5.180 5.483 9.423 1.00 90.88 70 LYS A C 1
ATOM 559 O O . LYS A 1 70 ? 5.279 5.978 8.303 1.00 90.88 70 LYS A O 1
ATOM 564 N N . GLU A 1 71 ? 5.479 4.217 9.670 1.00 94.06 71 GLU A N 1
ATOM 565 C CA . GLU A 1 71 ? 5.853 3.274 8.618 1.00 94.06 71 GLU A CA 1
ATOM 566 C C . GLU A 1 71 ? 4.875 2.105 8.595 1.00 94.06 71 GLU A C 1
ATOM 568 O O . GLU A 1 71 ? 4.523 1.550 9.639 1.00 94.06 71 GLU A O 1
ATOM 573 N N . TYR A 1 72 ? 4.456 1.734 7.392 1.00 93.62 72 TYR A N 1
ATOM 574 C CA . TYR A 1 72 ? 3.536 0.637 7.132 1.00 93.62 72 TYR A CA 1
ATOM 575 C C . TYR A 1 72 ? 4.317 -0.531 6.542 1.00 93.62 72 TYR A C 1
ATOM 577 O O . TYR A 1 72 ? 5.113 -0.342 5.624 1.00 93.62 72 TYR A O 1
ATOM 585 N N . LEU A 1 73 ? 4.102 -1.734 7.063 1.00 95.19 73 LEU A N 1
ATOM 586 C CA . LEU A 1 73 ? 4.635 -2.953 6.470 1.00 95.19 73 LEU A CA 1
ATOM 587 C C . LEU A 1 73 ? 3.727 -3.354 5.311 1.00 95.19 73 LEU A C 1
ATOM 589 O O . LEU A 1 73 ? 2.584 -3.754 5.528 1.00 95.19 73 LEU A O 1
ATOM 593 N N . VAL A 1 74 ? 4.233 -3.229 4.092 1.00 94.38 74 VAL A N 1
ATOM 594 C CA . VAL A 1 74 ? 3.499 -3.520 2.860 1.00 94.38 74 VAL A CA 1
ATOM 595 C C . VAL A 1 74 ? 3.932 -4.882 2.336 1.00 94.38 74 VAL A C 1
ATOM 597 O O . VAL A 1 74 ? 5.124 -5.129 2.175 1.00 94.38 74 VAL A O 1
ATOM 600 N N . GLU A 1 75 ? 2.964 -5.763 2.097 1.00 94.06 75 GLU A N 1
ATOM 601 C CA . GLU A 1 75 ? 3.146 -7.053 1.431 1.00 94.06 75 GLU A CA 1
ATOM 602 C C . GLU A 1 75 ? 2.808 -6.902 -0.050 1.00 94.06 75 GLU A C 1
ATOM 604 O O . GLU A 1 75 ? 1.754 -6.368 -0.403 1.00 94.06 75 GLU A O 1
ATOM 609 N N . HIS A 1 76 ? 3.708 -7.371 -0.904 1.00 92.25 76 HIS A N 1
ATOM 610 C CA . HIS A 1 76 ? 3.553 -7.404 -2.350 1.00 92.25 76 HIS A CA 1
ATOM 611 C C . HIS A 1 76 ? 3.049 -8.779 -2.812 1.00 92.25 76 HIS A C 1
ATOM 613 O O . HIS A 1 76 ? 3.075 -9.756 -2.062 1.00 92.25 76 HIS A O 1
ATOM 619 N N . ALA A 1 77 ? 2.562 -8.862 -4.050 1.00 90.94 77 ALA A N 1
ATOM 620 C CA . ALA A 1 77 ? 2.011 -10.094 -4.621 1.00 90.94 77 ALA A CA 1
ATOM 621 C C . ALA A 1 77 ? 3.047 -11.224 -4.785 1.00 90.94 77 ALA A C 1
ATOM 623 O O . ALA A 1 77 ? 2.676 -12.392 -4.843 1.00 90.94 77 ALA A O 1
ATOM 624 N N . ASP A 1 78 ? 4.336 -10.888 -4.814 1.00 91.00 78 ASP A N 1
ATOM 625 C CA . ASP A 1 78 ? 5.454 -11.840 -4.767 1.00 91.00 78 ASP A CA 1
ATOM 626 C C . ASP A 1 78 ? 5.726 -12.390 -3.351 1.00 91.00 78 ASP A C 1
ATOM 628 O O . ASP A 1 78 ? 6.630 -13.201 -3.156 1.00 91.00 78 ASP A O 1
ATOM 632 N N . GLY A 1 79 ? 4.950 -11.956 -2.352 1.00 90.38 79 GLY A N 1
ATOM 633 C CA . GLY A 1 79 ? 5.103 -12.328 -0.949 1.00 90.38 79 GLY A CA 1
ATOM 634 C C . GLY A 1 79 ? 6.199 -11.552 -0.213 1.00 90.38 79 GLY A C 1
ATOM 635 O O . GLY A 1 79 ? 6.385 -11.760 0.991 1.00 90.38 79 GLY A O 1
ATOM 636 N N . LEU A 1 80 ? 6.914 -10.647 -0.890 1.00 92.44 80 LEU A N 1
ATOM 637 C CA . LEU A 1 80 ? 7.932 -9.810 -0.266 1.00 92.44 80 LEU A CA 1
ATOM 638 C C . LEU A 1 80 ? 7.282 -8.708 0.572 1.00 92.44 80 LEU A C 1
ATOM 640 O O . LEU A 1 80 ? 6.199 -8.202 0.265 1.00 92.44 80 LEU A O 1
ATOM 644 N N . LYS A 1 81 ? 7.947 -8.348 1.675 1.00 94.56 81 LYS A N 1
ATOM 645 C CA . LYS A 1 81 ? 7.432 -7.398 2.667 1.00 94.56 81 LYS A CA 1
ATOM 646 C C . LYS A 1 81 ? 8.445 -6.307 2.951 1.00 94.56 81 LYS A C 1
ATOM 648 O O . LYS A 1 81 ? 9.580 -6.603 3.322 1.00 94.56 81 LYS A O 1
ATOM 653 N N . TYR A 1 82 ? 8.011 -5.055 2.851 1.00 91.81 82 TYR A N 1
ATOM 654 C CA . TYR A 1 82 ? 8.874 -3.893 3.051 1.00 91.81 82 TYR A CA 1
ATOM 655 C C . TYR A 1 82 ? 8.213 -2.841 3.938 1.00 91.81 82 TYR A C 1
ATOM 657 O O . TYR A 1 82 ? 7.010 -2.602 3.858 1.00 91.81 82 TYR A O 1
ATOM 665 N N . TRP A 1 83 ? 9.016 -2.189 4.781 1.00 93.62 83 TRP A N 1
ATOM 666 C CA . TRP A 1 83 ? 8.575 -1.016 5.533 1.00 93.62 83 TRP A CA 1
ATOM 667 C C . TRP A 1 83 ? 8.566 0.206 4.618 1.00 93.62 83 TRP A C 1
ATOM 669 O O . TRP A 1 83 ? 9.590 0.569 4.040 1.00 93.62 83 TRP A O 1
ATOM 679 N N . MET A 1 84 ? 7.403 0.836 4.497 1.00 90.81 84 MET A N 1
ATOM 680 C CA . MET A 1 84 ? 7.159 1.982 3.631 1.00 90.81 84 MET A CA 1
ATOM 681 C C . MET A 1 84 ? 6.688 3.177 4.459 1.00 90.81 84 MET A C 1
ATOM 683 O O . MET A 1 84 ? 5.747 3.081 5.249 1.00 90.81 84 MET A O 1
ATOM 687 N N . ALA A 1 85 ? 7.362 4.307 4.274 1.00 90.00 85 ALA A N 1
ATOM 688 C CA . ALA A 1 85 ? 7.061 5.551 4.968 1.00 90.00 85 ALA A CA 1
ATOM 689 C C . ALA A 1 85 ? 5.723 6.152 4.492 1.00 90.00 85 ALA A C 1
ATOM 691 O O . ALA A 1 85 ? 5.395 6.074 3.308 1.00 90.00 85 ALA A O 1
ATOM 692 N N . ASP A 1 86 ? 4.959 6.759 5.404 1.00 86.50 86 ASP A N 1
ATOM 693 C CA . ASP A 1 86 ? 3.654 7.404 5.155 1.00 86.50 86 ASP A CA 1
ATOM 694 C C . ASP A 1 86 ? 3.669 8.375 3.944 1.00 86.50 86 ASP A C 1
ATOM 696 O O . ASP A 1 86 ? 2.761 8.404 3.123 1.00 86.50 86 ASP A O 1
ATOM 700 N N . SER A 1 87 ? 4.766 9.095 3.738 1.00 85.00 87 SER A N 1
ATOM 701 C CA . SER A 1 87 ? 5.030 10.028 2.636 1.00 85.00 87 SER A CA 1
ATOM 702 C C . SER A 1 87 ? 4.958 9.390 1.251 1.00 85.00 87 SER A C 1
ATOM 704 O O . SER A 1 87 ? 4.657 10.081 0.277 1.00 85.00 87 SER A O 1
ATOM 706 N N . LYS A 1 88 ? 5.188 8.077 1.139 1.00 81.44 88 LYS A N 1
ATOM 707 C CA . LYS A 1 88 ? 5.095 7.330 -0.124 1.00 81.44 88 LYS A CA 1
ATOM 708 C C . LYS A 1 88 ? 3.689 6.784 -0.400 1.00 81.44 88 LYS A C 1
ATOM 710 O O . LYS A 1 88 ? 3.488 6.137 -1.425 1.00 81.44 88 LYS A O 1
ATOM 715 N N . GLN A 1 89 ? 2.701 7.078 0.453 1.00 75.81 89 GLN A N 1
ATOM 716 C CA . GLN A 1 89 ? 1.335 6.545 0.362 1.00 75.81 89 GLN A CA 1
ATOM 717 C C . GLN A 1 89 ? 0.588 6.842 -0.929 1.00 75.81 89 GLN A C 1
ATOM 719 O O . GLN A 1 89 ? -0.396 6.160 -1.195 1.00 75.81 89 GLN A O 1
ATOM 724 N N . ALA A 1 90 ? 1.002 7.824 -1.734 1.00 79.19 90 ALA A N 1
ATOM 725 C CA . ALA A 1 90 ? 0.294 8.160 -2.970 1.00 79.19 90 ALA A CA 1
ATOM 726 C C . ALA A 1 90 ? 0.042 6.928 -3.865 1.00 79.19 90 ALA A C 1
ATOM 728 O O . ALA A 1 90 ? -1.019 6.837 -4.471 1.00 79.19 90 ALA A O 1
ATOM 729 N N . ALA A 1 91 ? 0.959 5.954 -3.869 1.00 76.88 91 ALA A N 1
ATOM 730 C CA . ALA A 1 91 ? 0.833 4.725 -4.653 1.00 76.88 91 ALA A CA 1
ATOM 731 C C . ALA A 1 91 ? -0.040 3.625 -4.009 1.00 76.88 91 ALA A C 1
ATOM 733 O O . ALA A 1 91 ? -0.411 2.675 -4.689 1.00 76.88 91 ALA A O 1
ATOM 734 N N . TYR A 1 92 ? -0.356 3.704 -2.711 1.00 83.69 92 TYR A N 1
ATOM 735 C CA . TYR A 1 92 ? -1.013 2.609 -1.970 1.00 83.69 92 TYR A CA 1
ATOM 736 C C . TYR A 1 92 ? -1.994 3.075 -0.892 1.00 83.69 92 TYR A C 1
ATOM 738 O O . TYR A 1 92 ? -2.309 2.351 0.054 1.00 83.69 92 TYR A O 1
ATOM 746 N N . ARG A 1 93 ? -2.511 4.294 -1.046 1.00 87.56 93 ARG A N 1
ATOM 747 C CA . ARG A 1 93 ? -3.388 4.946 -0.074 1.00 87.56 93 ARG A CA 1
ATOM 748 C C . ARG A 1 93 ? -4.648 4.140 0.228 1.00 87.56 93 ARG A C 1
ATOM 750 O O . ARG A 1 93 ? -5.052 4.099 1.381 1.00 87.56 93 ARG A O 1
ATOM 757 N N . ALA A 1 94 ? -5.236 3.486 -0.776 1.00 88.50 94 ALA A N 1
ATOM 758 C CA . ALA A 1 94 ? -6.415 2.639 -0.585 1.00 88.50 94 ALA A CA 1
ATOM 759 C C . ALA A 1 94 ? -6.146 1.523 0.441 1.00 88.50 94 ALA A C 1
ATOM 761 O O . ALA A 1 94 ? -6.893 1.376 1.403 1.00 88.50 94 ALA A O 1
ATOM 762 N N . PHE A 1 95 ? -5.009 0.831 0.314 1.00 90.69 95 PHE A N 1
ATOM 763 C CA . PHE A 1 95 ? -4.610 -0.225 1.247 1.00 90.69 95 PHE A CA 1
ATOM 764 C C . PHE A 1 95 ? -4.346 0.304 2.664 1.00 90.69 95 PHE A C 1
ATOM 766 O O . PHE A 1 95 ? -4.631 -0.387 3.641 1.00 90.69 95 PHE A O 1
ATOM 773 N N . VAL A 1 96 ? -3.816 1.526 2.794 1.00 91.56 96 VAL A N 1
ATOM 774 C CA . VAL A 1 96 ? -3.647 2.171 4.108 1.00 91.56 96 VAL A CA 1
ATOM 775 C C . VAL A 1 96 ? -4.989 2.550 4.722 1.00 91.56 96 VAL A C 1
ATOM 777 O O . VAL A 1 96 ? -5.200 2.284 5.905 1.00 91.56 96 VAL A O 1
ATOM 780 N N . ASP A 1 97 ? -5.889 3.152 3.944 1.00 90.69 97 ASP A N 1
ATOM 781 C CA . ASP A 1 97 ? -7.217 3.560 4.406 1.00 90.69 97 ASP A CA 1
ATOM 782 C C . ASP A 1 97 ? -8.010 2.338 4.911 1.00 90.69 97 ASP A C 1
ATOM 784 O O . ASP A 1 97 ? -8.616 2.401 5.987 1.00 90.69 97 ASP A O 1
ATOM 788 N N . ASP A 1 98 ? -7.956 1.215 4.190 1.00 92.06 98 ASP A N 1
ATOM 789 C CA . ASP A 1 98 ? -8.615 -0.042 4.566 1.00 92.06 98 ASP A CA 1
ATOM 790 C C . ASP A 1 98 ? -8.012 -0.651 5.838 1.00 92.06 98 ASP A C 1
ATOM 792 O O . ASP A 1 98 ? -8.741 -1.059 6.752 1.00 92.06 98 ASP A O 1
ATOM 796 N N . PHE A 1 99 ? -6.681 -0.654 5.945 1.00 93.31 99 PHE A N 1
ATOM 797 C CA . PHE A 1 99 ? -5.973 -1.122 7.135 1.00 93.31 99 PHE A CA 1
ATOM 798 C C . PHE A 1 99 ? -6.290 -0.264 8.370 1.00 93.31 99 PHE A C 1
ATOM 800 O O . PHE A 1 99 ? -6.653 -0.794 9.423 1.00 93.31 99 PHE A O 1
ATOM 807 N N . GLU A 1 100 ? -6.206 1.067 8.263 1.00 92.88 100 GLU A N 1
ATOM 808 C CA . GLU A 1 100 ? -6.533 1.968 9.374 1.00 92.88 100 GLU A CA 1
ATOM 809 C C . GLU A 1 100 ? -8.012 1.872 9.766 1.00 92.88 100 GLU A C 1
ATOM 811 O O . GLU A 1 100 ? -8.347 1.991 10.948 1.00 92.88 100 GLU A O 1
ATOM 816 N N . THR A 1 101 ? -8.896 1.671 8.790 1.00 92.44 101 THR A N 1
ATOM 817 C CA . THR A 1 101 ? -10.330 1.502 9.027 1.00 92.44 101 THR A CA 1
ATOM 818 C C . THR A 1 101 ? -10.611 0.209 9.778 1.00 92.44 101 THR A C 1
ATOM 820 O O . THR A 1 101 ? -11.281 0.258 10.807 1.00 92.44 101 THR A O 1
ATOM 823 N N . SER A 1 102 ? -10.046 -0.913 9.332 1.00 92.75 102 SER A N 1
ATOM 824 C CA . SER A 1 102 ? -10.189 -2.213 10.002 1.00 92.75 102 SER A CA 1
ATOM 825 C C . SER A 1 102 ? -9.682 -2.137 11.443 1.00 92.75 102 SER A C 1
ATOM 827 O O . SER A 1 102 ? -10.413 -2.425 12.386 1.00 92.75 102 SER A O 1
ATOM 829 N N . ARG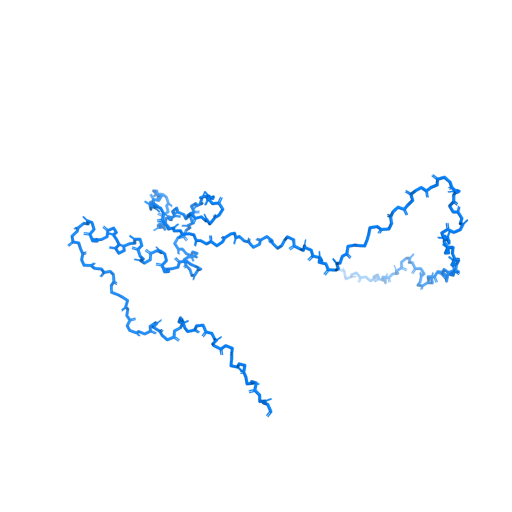 A 1 103 ? -8.485 -1.570 11.637 1.00 92.25 103 ARG A N 1
ATOM 830 C CA . ARG A 1 103 ? -7.892 -1.366 12.965 1.00 92.25 103 ARG A CA 1
ATOM 831 C C . ARG A 1 103 ? -8.730 -0.453 13.869 1.00 92.25 103 ARG A C 1
ATOM 833 O O . ARG A 1 103 ? -8.721 -0.614 15.086 1.00 92.25 103 ARG A O 1
ATOM 840 N N . ARG A 1 104 ? -9.437 0.536 13.312 1.00 93.06 104 ARG A N 1
ATOM 841 C CA . ARG A 1 104 ? -10.390 1.368 14.066 1.00 93.06 104 ARG A CA 1
ATOM 842 C C . ARG A 1 104 ? -11.622 0.576 14.478 1.00 93.06 104 ARG A C 1
ATOM 844 O O . ARG A 1 104 ? -12.024 0.695 15.632 1.00 93.06 104 ARG A O 1
ATOM 851 N N . MET A 1 105 ? -12.185 -0.216 13.569 1.00 92.38 105 MET A N 1
ATOM 852 C CA . MET A 1 105 ? -13.344 -1.058 13.865 1.00 92.38 105 MET A CA 1
ATOM 853 C C . MET A 1 105 ? -13.035 -2.071 14.971 1.00 92.38 105 MET A C 1
ATOM 855 O O . MET A 1 105 ? -13.842 -2.211 15.885 1.00 92.38 105 MET A O 1
ATOM 859 N N . ASP A 1 106 ? -11.838 -2.665 14.965 1.00 93.62 106 ASP A N 1
ATOM 860 C CA . ASP A 1 106 ? -11.372 -3.563 16.034 1.00 93.62 106 ASP A CA 1
ATOM 861 C C . ASP A 1 106 ? -11.296 -2.865 17.403 1.00 93.62 106 ASP A C 1
ATOM 863 O O . ASP A 1 106 ? -11.507 -3.480 18.446 1.00 93.62 106 ASP A O 1
ATOM 867 N N . MET A 1 107 ? -11.039 -1.553 17.412 1.00 93.94 107 MET A N 1
ATOM 868 C CA . MET A 1 107 ? -11.059 -0.713 18.615 1.00 93.94 107 MET A CA 1
ATOM 869 C C . MET A 1 107 ? -12.448 -0.119 18.924 1.00 93.94 107 MET A C 1
ATOM 871 O O . MET A 1 107 ? -12.561 0.742 19.796 1.00 93.94 107 MET A O 1
ATOM 875 N N . GLY A 1 108 ? -13.501 -0.515 18.201 1.00 93.50 108 GLY A N 1
ATOM 876 C CA . GLY A 1 108 ? -14.856 0.028 18.354 1.00 93.50 108 GLY A CA 1
ATOM 877 C C . GLY A 1 108 ? -15.016 1.480 17.883 1.00 93.50 108 GLY A C 1
ATOM 878 O O . GLY A 1 108 ? -16.003 2.137 18.215 1.00 93.50 108 GLY A O 1
ATOM 879 N N . LEU A 1 109 ? -14.052 2.008 17.125 1.00 93.44 109 LEU A N 1
ATOM 880 C CA . LEU A 1 109 ? -14.093 3.354 16.561 1.00 93.44 109 LEU A CA 1
ATOM 881 C C . LEU A 1 109 ? -14.785 3.351 15.188 1.00 93.44 109 LEU A C 1
ATOM 883 O O . LEU A 1 109 ? -14.655 2.391 14.425 1.00 93.44 109 LEU A O 1
ATOM 887 N N . PRO A 1 110 ? -15.482 4.441 14.819 1.00 88.94 110 PRO A N 1
ATOM 888 C CA . PRO A 1 110 ? -16.094 4.551 13.502 1.00 88.94 110 PRO A CA 1
ATOM 889 C C . PRO A 1 110 ? -15.038 4.551 12.379 1.00 88.94 110 PRO A C 1
ATOM 891 O O . PRO A 1 110 ? -13.915 5.025 12.590 1.00 88.94 110 PRO A O 1
ATOM 894 N N . PRO A 1 111 ? -15.400 4.082 11.169 1.00 88.62 111 PRO A N 1
ATOM 895 C CA . PRO A 1 111 ? -14.502 4.041 10.018 1.00 88.62 111 PRO A CA 1
ATOM 896 C C . PRO A 1 111 ? -13.995 5.428 9.618 1.00 88.62 111 PRO A C 1
ATOM 898 O O . PRO A 1 111 ? -14.645 6.452 9.870 1.00 88.62 111 PRO A O 1
ATOM 901 N N . LEU A 1 112 ? -12.839 5.465 8.950 1.00 83.50 112 LEU A N 1
ATOM 902 C CA . LEU A 1 112 ? -12.267 6.719 8.479 1.00 83.50 112 LEU A CA 1
ATOM 903 C C . LEU A 1 112 ? -13.188 7.351 7.422 1.00 83.50 112 LEU A C 1
ATOM 905 O O . LEU A 1 112 ? -13.496 6.765 6.385 1.00 83.50 112 LEU A O 1
ATOM 909 N N . ARG A 1 113 ? -13.655 8.577 7.677 1.00 80.06 113 ARG A N 1
ATOM 910 C CA . ARG A 1 113 ? -14.525 9.299 6.740 1.00 80.06 113 ARG A CA 1
ATOM 911 C C . ARG A 1 113 ? -13.700 9.881 5.591 1.00 80.06 113 ARG A C 1
ATOM 913 O O . ARG A 1 113 ? -13.022 10.890 5.771 1.00 80.06 113 ARG A O 1
ATOM 920 N N . ARG A 1 114 ? -13.816 9.307 4.388 1.00 68.81 114 ARG A N 1
ATOM 921 C CA . ARG A 1 114 ? -13.313 9.943 3.157 1.00 68.81 114 ARG A CA 1
ATOM 922 C C . ARG A 1 114 ? -14.220 11.125 2.797 1.00 68.81 114 ARG A C 1
ATOM 924 O O . ARG A 1 114 ? -15.441 10.985 2.705 1.00 68.81 114 ARG A O 1
ATOM 931 N N . SER A 1 115 ? -13.641 12.315 2.620 1.00 65.75 115 SER A N 1
ATOM 932 C CA . SER A 1 115 ? -14.407 13.478 2.151 1.00 65.75 115 SER A CA 1
ATOM 933 C C . SER A 1 115 ? -14.913 13.231 0.723 1.00 65.75 115 SER A C 1
ATOM 935 O O . SER A 1 115 ? -14.197 12.645 -0.08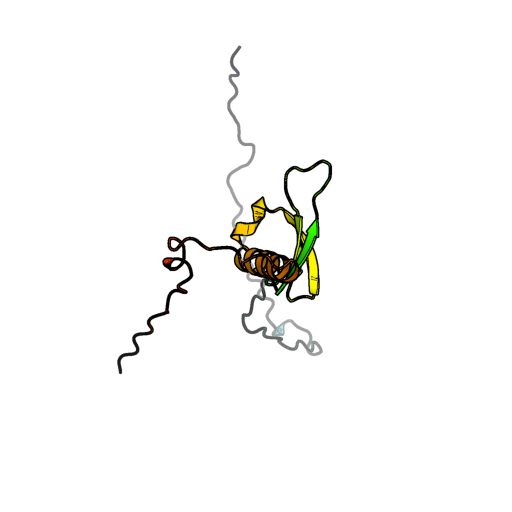7 1.00 65.75 115 SER A O 1
ATOM 937 N N . LYS A 1 116 ? -16.128 13.695 0.393 1.00 58.12 116 LYS A N 1
ATOM 938 C CA . LYS A 1 116 ? -16.773 13.466 -0.919 1.00 58.12 116 LYS A CA 1
ATOM 939 C C . LYS A 1 116 ? -15.967 13.970 -2.130 1.00 58.12 116 LYS A C 1
ATOM 941 O O . LYS A 1 116 ? -16.280 13.578 -3.242 1.00 58.12 116 LYS A O 1
ATOM 946 N N . ARG A 1 117 ? -14.932 14.793 -1.929 1.00 59.69 117 ARG A N 1
ATOM 947 C CA . ARG A 1 117 ? -14.144 15.433 -2.997 1.00 59.69 117 ARG A CA 1
ATOM 948 C C . ARG A 1 117 ? -13.218 14.498 -3.791 1.00 59.69 117 ARG A C 1
ATOM 950 O O . ARG A 1 117 ? -12.620 14.961 -4.748 1.00 59.69 117 ARG A O 1
ATOM 957 N N . TYR A 1 118 ? -13.060 13.232 -3.395 1.00 53.75 118 TYR A N 1
ATOM 958 C CA . TYR A 1 118 ? -12.061 12.319 -3.980 1.00 53.75 118 TYR A CA 1
ATOM 959 C C . TYR A 1 118 ? -12.639 11.136 -4.771 1.00 53.75 118 TYR A C 1
ATOM 961 O O . TYR A 1 118 ? -11.867 10.305 -5.231 1.00 53.75 118 TYR A O 1
ATOM 969 N N . LYS A 1 119 ? -13.966 11.013 -4.914 1.00 54.22 119 LYS A N 1
ATOM 970 C CA . LYS A 1 119 ? -14.567 9.854 -5.605 1.00 54.22 119 LYS A CA 1
ATOM 971 C C . LYS A 1 119 ? -14.369 9.873 -7.125 1.00 54.22 119 LYS A C 1
ATOM 973 O O . LYS A 1 119 ? -14.362 8.813 -7.731 1.00 54.22 119 LYS A O 1
ATOM 978 N N . ASP A 1 120 ? -14.156 11.048 -7.708 1.00 54.19 120 ASP A N 1
ATOM 979 C CA . ASP A 1 120 ? -14.123 11.225 -9.165 1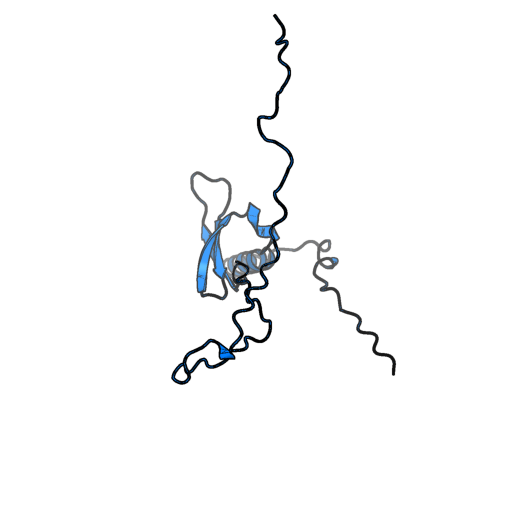.00 54.19 120 ASP A CA 1
ATOM 980 C C . ASP A 1 120 ? -12.731 10.977 -9.786 1.00 54.19 120 ASP A C 1
ATOM 982 O O . ASP A 1 120 ? -12.551 11.185 -10.980 1.00 54.19 120 ASP A O 1
ATOM 986 N N . LEU A 1 121 ? -11.738 10.550 -8.991 1.00 56.12 121 LEU A N 1
ATOM 987 C CA . LEU A 1 121 ? -10.359 10.310 -9.448 1.00 56.12 121 LEU A CA 1
ATOM 988 C C . LEU A 1 121 ? -9.999 8.820 -9.616 1.00 56.12 121 LEU A C 1
ATOM 990 O O . LEU A 1 121 ? -8.938 8.536 -10.155 1.00 56.12 121 LEU A O 1
ATOM 994 N N . ASP A 1 122 ? -10.870 7.892 -9.196 1.00 53.47 122 ASP A N 1
ATOM 995 C CA . ASP A 1 122 ? -10.681 6.428 -9.325 1.00 53.47 122 ASP A CA 1
ATOM 996 C C . ASP A 1 122 ? -11.384 5.841 -10.574 1.00 53.47 122 ASP A C 1
ATOM 998 O O . ASP A 1 122 ? -11.610 4.635 -10.672 1.00 53.47 122 ASP A O 1
ATOM 1002 N N . VAL A 1 123 ? -11.776 6.677 -11.541 1.00 52.38 123 VAL A N 1
ATOM 1003 C CA . VAL A 1 123 ? -12.349 6.193 -12.805 1.00 52.38 123 VAL A CA 1
ATOM 1004 C C . VAL A 1 123 ? -11.206 5.809 -13.745 1.00 52.38 123 VAL A C 1
ATOM 1006 O O . VAL A 1 123 ? -10.601 6.669 -14.382 1.00 52.38 123 VAL A O 1
ATOM 1009 N N . GLU A 1 124 ? -10.927 4.507 -13.827 1.00 53.72 124 GLU A N 1
ATOM 1010 C CA . GLU A 1 124 ? -10.185 3.888 -14.934 1.00 53.72 124 GLU A CA 1
ATOM 1011 C C . GLU A 1 124 ? -10.718 4.432 -16.275 1.00 53.72 124 GLU A C 1
ATOM 1013 O O . GLU A 1 124 ? -11.941 4.428 -16.486 1.00 53.72 124 GLU A O 1
ATOM 1018 N N . PRO A 1 125 ? -9.859 4.915 -17.193 1.00 47.62 125 PRO A N 1
ATOM 1019 C CA . PRO A 1 125 ? -10.315 5.373 -18.494 1.00 47.62 125 PRO A CA 1
ATOM 1020 C C . PRO A 1 125 ? -10.872 4.172 -19.261 1.00 47.62 125 PRO A C 1
ATOM 1022 O O . PRO A 1 125 ? -10.125 3.333 -19.759 1.00 47.62 125 PRO A O 1
ATOM 1025 N N . GLN A 1 126 ? -12.199 4.086 -19.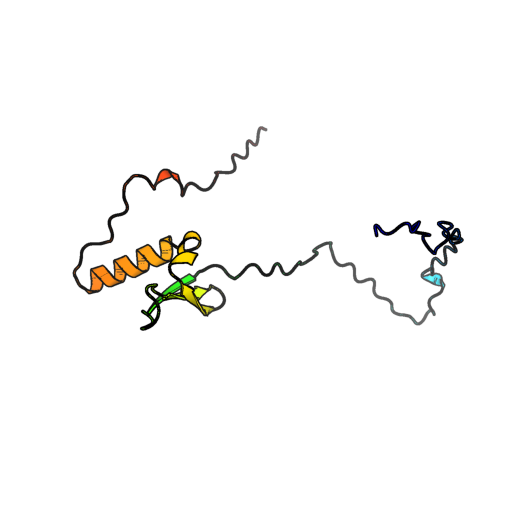360 1.00 47.97 126 GLN A N 1
ATOM 1026 C CA . GLN A 1 126 ? -12.862 3.116 -20.224 1.00 47.97 126 GLN A CA 1
ATOM 1027 C C . GLN A 1 126 ? -12.364 3.342 -21.654 1.00 47.97 126 GLN A C 1
ATOM 1029 O O . GLN A 1 126 ? -12.671 4.358 -22.283 1.00 47.97 126 GLN A O 1
ATOM 1034 N N . THR A 1 127 ? -11.562 2.406 -22.158 1.00 49.16 127 THR A N 1
ATOM 1035 C CA . THR A 1 127 ? -11.128 2.381 -23.549 1.00 49.16 127 THR A CA 1
ATOM 1036 C C . THR A 1 127 ? -12.353 2.122 -24.416 1.00 49.16 127 THR A C 1
ATOM 1038 O O . THR A 1 127 ? -12.870 1.014 -24.544 1.00 49.16 127 THR A O 1
ATOM 1041 N N . LEU A 1 128 ? -12.871 3.210 -24.972 1.00 45.53 128 LEU A N 1
ATOM 1042 C CA . LEU A 1 128 ? -14.043 3.233 -25.827 1.00 45.53 128 LEU A CA 1
ATOM 1043 C C . LEU A 1 128 ? -13.634 2.695 -27.206 1.00 45.53 128 LEU A C 1
ATOM 104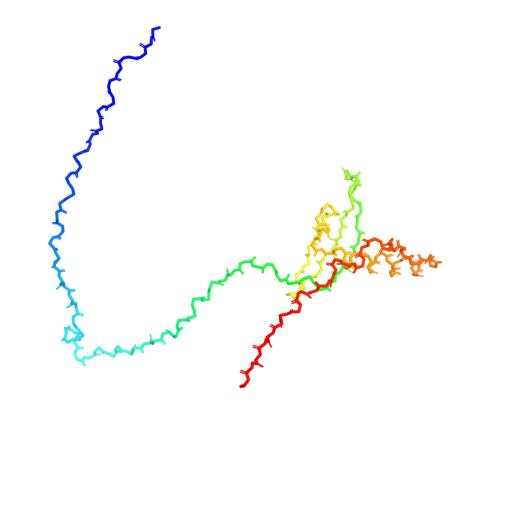5 O O . LEU A 1 128 ? -13.315 3.453 -28.119 1.00 45.53 128 LEU A O 1
ATOM 1049 N N . VAL A 1 129 ? -13.592 1.369 -27.349 1.00 51.97 129 VAL A N 1
ATOM 1050 C CA . VAL A 1 129 ? -13.416 0.708 -28.647 1.00 51.97 129 VAL A CA 1
ATOM 1051 C C . VAL A 1 129 ? -14.699 0.863 -29.467 1.00 51.97 129 VAL A C 1
ATOM 1053 O O . VAL A 1 129 ? -15.630 0.069 -29.376 1.00 51.97 129 VAL A O 1
ATOM 1056 N N . HIS A 1 130 ? -14.763 1.922 -30.276 1.00 45.31 130 HIS A N 1
ATOM 1057 C CA . HIS A 1 130 ? -15.730 2.013 -31.369 1.00 45.31 130 HIS A CA 1
ATOM 1058 C C . HIS A 1 130 ? -15.330 1.011 -32.459 1.00 45.31 130 HIS A C 1
ATOM 1060 O O . HIS A 1 130 ? -14.520 1.311 -33.331 1.00 45.31 130 HIS A O 1
ATOM 1066 N N . SER A 1 131 ? -15.902 -0.190 -32.402 1.00 47.22 131 SER A N 1
ATOM 1067 C CA . SER A 1 131 ? -16.004 -1.071 -33.563 1.00 47.22 131 SER A CA 1
ATOM 1068 C C . SER A 1 131 ? -17.268 -0.672 -34.323 1.00 47.22 131 SER A C 1
ATOM 1070 O O . SER A 1 131 ? -18.378 -0.851 -33.822 1.00 47.22 131 SER A O 1
ATOM 1072 N N . GLN A 1 132 ? -17.102 -0.069 -35.500 1.00 54.72 132 GLN A N 1
ATOM 1073 C CA . GLN A 1 132 ? -18.171 0.020 -36.490 1.00 54.72 132 GLN A CA 1
ATOM 1074 C C . GLN A 1 132 ? -17.927 -1.054 -37.550 1.00 54.72 132 GLN A C 1
ATOM 1076 O O . GLN A 1 132 ? -16.821 -1.162 -38.082 1.00 54.72 132 GLN A O 1
ATOM 1081 N N . PHE A 1 133 ? -18.963 -1.866 -37.759 1.00 52.00 133 PHE A N 1
ATOM 1082 C CA . PHE A 1 133 ? -19.138 -2.777 -38.886 1.00 52.00 133 PHE A CA 1
ATOM 1083 C C . PHE A 1 133 ? -19.531 -2.004 -40.146 1.00 52.00 133 PHE A C 1
ATOM 1085 O O . PHE A 1 133 ? -20.215 -0.964 -39.995 1.00 52.00 133 PHE A O 1
#

Nearest PDB structures (foldseek):
  9bs0-assembl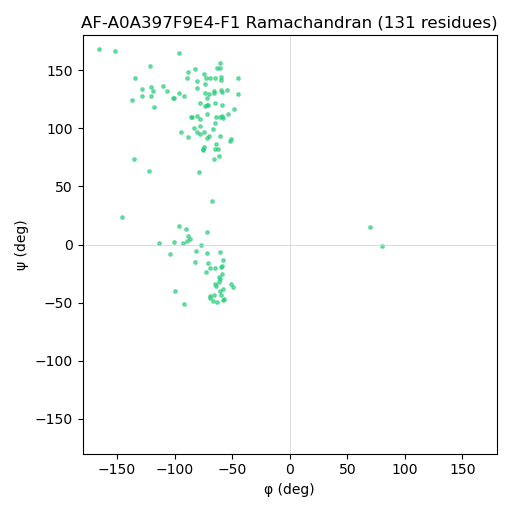y1_C  TM=5.876E-01  e=4.437E-01  Bacillus subtilis subsp. subtilis str. 168
  8uxq-assembly1_C  TM=4.704E-01  e=9.954E-01  Homo sapiens
  6th6-assembly1_BC  TM=6.192E-01  e=3.243E+00  Thermococcus kodakarensis KOD1
  7scs-assembly1_B  TM=4.047E-01  e=1.358E+00  Homo sapiens
  7oio-assembly1_A  TM=3.262E-01  e=4.709E+00  Legionella pneumophila

Foldseek 3Di:
DDDDDDDDDPDDPDDDPDPPPCPVVPPVVDDPPDPDDDDDDDPDPPPPPVPPAAWDAFDDKDDDPPDPWIWTWIAGPVRDTDTHTPVPCPRPVVRVLVVVQVVCVVVVHHRDDDDPPPPVPPDDPPPPPPDDD